Protein AF-A0A2N1RNK0-F1 (afdb_monomer)

Sequence (155 aa):
MMTRKDLLIKSAYGAGALMAVNGILPGLSYLERVFAEENTSPVNISERDRFLLRHASLAPSGHNTQPWRVKIVSDSEWIIGWDKTRSLPAVDPRNRELLLSIGTFCEALSIAAKSIGIECIKKVTAKNAFSPELVNIKFKNSTGSTEKMNALTKR

Mean predicted aligned error: 14.16 Å

Radius of gyration: 22.06 Å; Cα contacts (8 Å, |Δi|>4): 173; chains: 1; bounding box: 33×57×70 Å

Nearest PDB structures (foldseek):
  2ymv-assembly1_A  TM=7.828E-01  e=1.651E-05  Mycolicibacterium smegmatis
  3bm1-assembly1_B  TM=7.823E-01  e=3.537E-03  Escherichia coli K-12
  7b70-assembly1_A  TM=3.853E-01  e=1.405E-01  Drosophila melanogaster
  7yh3-assembly2_B  TM=3.508E-01  e=7.119E-01  Candidatus Thorarchaeota archaeon SMTZ1-45
  2cz4-assembly1_B  TM=3.060E-01  e=4.928E+00  Thermus thermophilus HB8

pLDDT: mean 77.86, std 24.61, range [30.39, 98.62]

Foldseek 3Di:
DDDPVVVVVVVVCVVPDDPDPPDDDPCVVVVVVVVVPPPPPPPPDDPLRVQLQVQLQVFDADVSLSFWDWDDPDPFKIWIFGDPVSDDCPVCVQCPRVVVSSVRSLVSSQVSLVVVQKHKDWDFPDPGSPRRTGIMIGIDGNPPPVVVVVVVVPD

Structure (mmCIF, N/CA/C/O backbone):
data_AF-A0A2N1RNK0-F1
#
_entry.id   AF-A0A2N1RNK0-F1
#
loop_
_atom_site.group_PDB
_atom_site.id
_atom_site.type_symbol
_atom_site.label_atom_id
_atom_site.label_alt_id
_atom_site.label_comp_id
_atom_site.label_asym_id
_atom_site.label_entity_id
_atom_site.label_seq_id
_atom_site.pdbx_PDB_ins_code
_atom_site.Cartn_x
_atom_site.Cartn_y
_atom_site.Cartn_z
_atom_site.occupancy
_atom_site.B_iso_or_equiv
_atom_site.auth_seq_id
_atom_site.auth_comp_id
_atom_site.auth_asym_id
_atom_site.auth_atom_id
_atom_site.pdbx_PDB_model_num
ATOM 1 N N . MET A 1 1 ? 17.924 38.589 2.484 1.00 42.12 1 MET A N 1
ATOM 2 C CA . MET A 1 1 ? 18.146 37.127 2.511 1.00 42.12 1 MET A CA 1
ATOM 3 C C . MET A 1 1 ? 16.835 36.491 2.959 1.00 42.12 1 MET A C 1
ATOM 5 O O . MET A 1 1 ? 16.445 36.690 4.098 1.00 42.12 1 MET A O 1
ATOM 9 N N . MET A 1 2 ? 16.082 35.908 2.022 1.00 37.72 2 MET A N 1
ATOM 10 C CA . MET A 1 2 ? 14.662 35.542 2.180 1.00 37.72 2 MET A CA 1
ATOM 11 C C . MET A 1 2 ? 14.544 34.041 2.488 1.00 37.72 2 MET A C 1
ATOM 13 O O . MET A 1 2 ? 15.270 33.249 1.886 1.00 37.72 2 MET A O 1
ATOM 17 N N . THR A 1 3 ? 13.694 33.637 3.438 1.00 51.97 3 THR A N 1
ATOM 18 C CA . THR A 1 3 ? 13.644 32.239 3.920 1.00 51.97 3 THR A CA 1
ATOM 19 C C . THR A 1 3 ? 12.452 31.470 3.344 1.00 51.97 3 THR A C 1
ATOM 21 O O . THR A 1 3 ? 11.454 32.058 2.944 1.00 51.97 3 THR A O 1
ATOM 24 N N . ARG A 1 4 ? 12.540 30.128 3.289 1.00 49.22 4 ARG A N 1
ATOM 25 C CA . ARG A 1 4 ? 11.576 29.221 2.615 1.00 49.22 4 ARG A CA 1
ATOM 26 C C . ARG A 1 4 ? 10.101 29.368 3.041 1.00 49.22 4 ARG A C 1
ATOM 28 O O . ARG A 1 4 ? 9.232 28.865 2.337 1.00 49.22 4 ARG A O 1
ATOM 35 N N . LYS A 1 5 ? 9.802 30.052 4.150 1.00 42.78 5 LYS A N 1
ATOM 36 C CA . LYS A 1 5 ? 8.425 30.349 4.587 1.00 42.78 5 LYS A CA 1
ATOM 37 C C . LYS A 1 5 ? 7.793 31.513 3.808 1.00 42.78 5 LYS A C 1
ATOM 39 O O . LYS A 1 5 ? 6.591 31.486 3.557 1.00 42.78 5 LYS A O 1
ATOM 44 N N . ASP A 1 6 ? 8.600 32.452 3.319 1.00 40.38 6 ASP A N 1
ATOM 45 C CA . ASP A 1 6 ? 8.125 33.626 2.574 1.00 40.38 6 ASP A CA 1
ATOM 46 C C . ASP A 1 6 ? 7.668 33.272 1.146 1.00 40.38 6 ASP A C 1
ATOM 48 O O . ASP A 1 6 ? 6.859 33.982 0.548 1.00 40.38 6 ASP A O 1
ATOM 52 N N . LEU A 1 7 ? 8.148 32.145 0.603 1.00 43.72 7 LEU A N 1
ATOM 53 C CA . LEU A 1 7 ? 7.768 31.660 -0.729 1.00 43.72 7 LEU A CA 1
ATOM 54 C C . LEU A 1 7 ? 6.361 31.036 -0.742 1.00 43.72 7 LEU A C 1
ATOM 56 O O . LEU A 1 7 ? 5.633 31.167 -1.721 1.00 43.72 7 LEU A O 1
ATOM 60 N N . LEU A 1 8 ? 5.954 30.393 0.359 1.00 41.44 8 LEU A N 1
ATOM 61 C CA . LEU A 1 8 ? 4.652 29.727 0.458 1.00 41.44 8 LEU A CA 1
ATOM 62 C C . LEU A 1 8 ? 3.520 30.707 0.779 1.00 41.44 8 LEU A C 1
ATOM 64 O O . LEU A 1 8 ? 2.429 30.575 0.226 1.00 41.44 8 LEU A O 1
ATOM 68 N N . ILE A 1 9 ? 3.785 31.749 1.572 1.00 34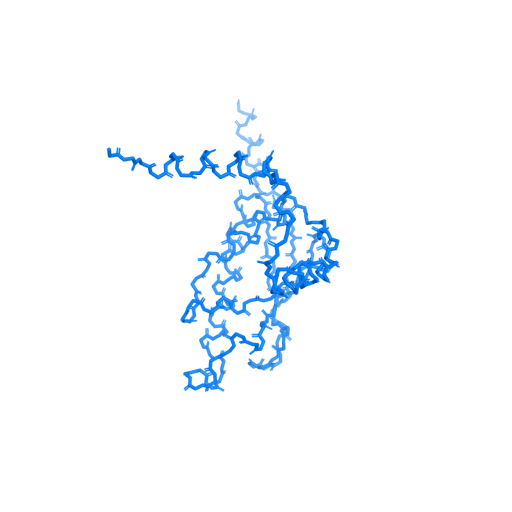.75 9 ILE A N 1
ATOM 69 C CA . ILE A 1 9 ? 2.772 32.772 1.879 1.00 34.75 9 ILE A CA 1
ATOM 70 C C . ILE A 1 9 ? 2.464 33.639 0.645 1.00 34.75 9 ILE A C 1
ATOM 72 O O . ILE A 1 9 ? 1.317 34.030 0.448 1.00 34.75 9 ILE A O 1
ATOM 76 N N . LYS A 1 10 ? 3.424 33.848 -0.269 1.00 30.39 10 LYS A N 1
ATOM 77 C CA . LYS A 1 10 ? 3.141 34.507 -1.560 1.00 30.39 10 LYS A CA 1
ATOM 78 C C . LYS A 1 10 ? 2.376 33.625 -2.554 1.00 30.39 10 LYS A C 1
ATOM 80 O O . LYS A 1 10 ? 1.639 34.166 -3.371 1.00 30.39 10 LYS A O 1
ATOM 85 N N . SER A 1 11 ? 2.471 32.295 -2.461 1.00 34.12 11 SER A N 1
ATOM 86 C CA . SER A 1 11 ? 1.669 31.393 -3.308 1.00 34.12 11 SER A CA 1
ATOM 87 C C . SER A 1 11 ? 0.190 31.330 -2.900 1.00 34.12 11 SER A C 1
ATOM 89 O O . SER A 1 11 ? -0.665 31.107 -3.749 1.00 34.12 11 SER A O 1
ATOM 91 N N . ALA A 1 12 ? -0.129 31.629 -1.634 1.00 34.88 12 ALA A N 1
ATOM 92 C CA . ALA A 1 12 ? -1.507 31.669 -1.138 1.00 34.88 12 ALA A CA 1
ATOM 93 C C . ALA A 1 12 ? -2.288 32.925 -1.581 1.00 34.88 12 ALA A C 1
ATOM 95 O O . ALA A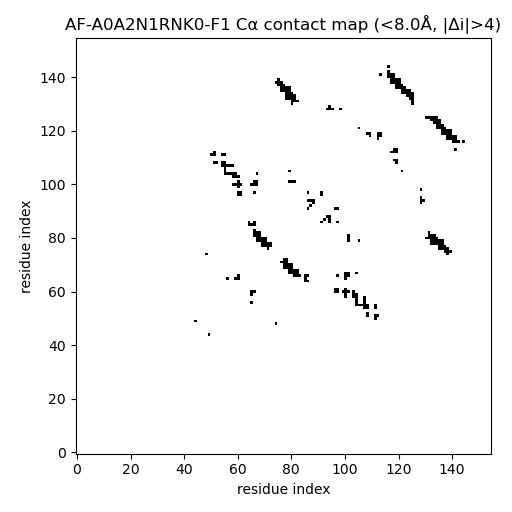 1 12 ? -3.512 32.889 -1.643 1.00 34.88 12 ALA A O 1
ATOM 96 N N . TYR A 1 13 ? -1.599 34.005 -1.968 1.00 37.50 13 TYR A N 1
ATOM 97 C CA . TYR A 1 13 ? -2.213 35.159 -2.645 1.00 37.50 13 TYR A CA 1
ATOM 98 C C . TYR A 1 13 ? -2.188 35.042 -4.182 1.00 37.50 13 TYR A C 1
ATOM 100 O O . TYR A 1 13 ? -2.768 35.873 -4.876 1.00 37.50 13 TYR A O 1
ATOM 108 N N . GLY A 1 14 ? -1.567 33.991 -4.730 1.00 37.62 14 GLY A N 1
ATOM 109 C CA . GLY A 1 14 ? -1.461 33.745 -6.173 1.00 37.62 14 GLY A CA 1
ATOM 110 C C . GLY A 1 14 ? -2.693 33.107 -6.824 1.00 37.62 14 GLY A C 1
ATOM 111 O O . GLY A 1 14 ? -2.664 32.853 -8.021 1.00 37.62 14 GLY A O 1
ATOM 112 N N . ALA A 1 15 ? -3.768 32.862 -6.067 1.00 36.97 15 ALA A N 1
ATOM 113 C CA . ALA A 1 15 ? -5.047 32.364 -6.585 1.00 36.97 15 ALA A CA 1
ATOM 114 C C . ALA A 1 15 ? -6.121 33.467 -6.738 1.00 36.97 15 ALA A C 1
ATOM 116 O O . ALA A 1 15 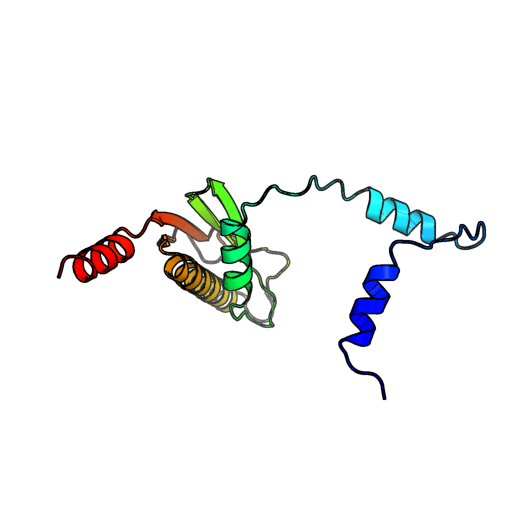? -7.275 33.158 -7.017 1.00 36.97 15 ALA A O 1
ATOM 117 N N . GLY A 1 16 ? -5.765 34.747 -6.548 1.00 41.62 16 GLY A N 1
ATOM 118 C CA . GLY A 1 16 ? -6.732 35.855 -6.485 1.00 41.62 16 GLY A CA 1
ATOM 119 C C . GLY A 1 16 ? -6.502 37.039 -7.428 1.00 41.62 16 GLY A C 1
ATOM 120 O O . GLY A 1 16 ? -7.199 38.038 -7.291 1.00 41.62 16 GLY A O 1
ATOM 121 N N . ALA A 1 17 ? -5.556 36.982 -8.370 1.00 37.84 17 ALA A N 1
ATOM 122 C CA . ALA A 1 17 ? -5.349 38.083 -9.315 1.00 37.84 17 ALA A CA 1
ATOM 123 C C . ALA A 1 17 ? -4.807 37.601 -10.668 1.00 37.84 17 ALA A C 1
ATOM 125 O O . ALA A 1 17 ? -3.642 37.811 -10.995 1.00 37.84 17 ALA A O 1
ATOM 126 N N . LEU A 1 18 ? -5.665 36.990 -11.484 1.00 37.41 18 LEU A N 1
ATOM 127 C CA . LEU A 1 18 ? -5.466 36.984 -12.934 1.00 37.41 18 LEU A CA 1
ATOM 128 C C . LEU A 1 18 ? -6.358 38.076 -13.520 1.00 37.41 18 LEU A C 1
ATOM 130 O O . LEU A 1 18 ? -7.498 37.847 -13.913 1.00 37.41 18 LEU A O 1
ATOM 134 N N . MET A 1 19 ? -5.821 39.299 -13.528 1.00 39.59 19 MET A N 1
ATOM 135 C CA . MET A 1 19 ? -6.296 40.336 -14.437 1.00 39.59 19 MET A CA 1
ATOM 136 C C . MET A 1 19 ? -6.182 39.781 -15.857 1.00 39.59 19 MET A C 1
ATOM 138 O O . MET A 1 19 ? -5.100 39.376 -16.285 1.00 39.59 19 MET A O 1
ATOM 142 N N . ALA A 1 20 ? -7.313 39.727 -16.554 1.00 44.09 20 ALA A N 1
ATOM 143 C CA . ALA A 1 20 ? -7.418 39.251 -17.921 1.00 44.09 20 ALA A CA 1
ATOM 144 C C . ALA A 1 20 ? -6.522 40.084 -18.851 1.00 44.09 20 ALA A C 1
ATOM 146 O O . ALA A 1 20 ? -6.884 41.186 -19.260 1.00 44.09 20 ALA A O 1
ATOM 147 N N . VAL A 1 21 ? -5.357 39.546 -19.216 1.00 36.28 21 VAL A N 1
ATOM 148 C CA . VAL A 1 21 ? -4.613 40.011 -20.388 1.00 36.28 21 VAL A CA 1
ATOM 149 C C . VAL A 1 21 ? -5.124 39.192 -21.564 1.00 36.28 21 VAL A C 1
ATOM 151 O O . VAL A 1 21 ? -4.649 38.098 -21.857 1.00 36.28 21 VAL A O 1
ATOM 154 N N . ASN A 1 22 ? -6.177 39.710 -22.192 1.00 35.78 22 ASN A N 1
ATOM 155 C CA . ASN A 1 22 ? -6.658 39.206 -23.467 1.00 35.78 22 ASN A CA 1
ATOM 156 C C . ASN A 1 22 ? -5.565 39.397 -24.525 1.00 35.78 22 ASN A C 1
ATOM 158 O O . ASN A 1 22 ? -5.241 40.528 -24.881 1.00 35.78 22 ASN A O 1
ATOM 162 N N . GLY A 1 23 ? -5.061 38.291 -25.068 1.00 47.38 23 GLY A N 1
ATOM 163 C CA . GLY A 1 23 ? -4.404 38.280 -26.370 1.00 47.38 23 GLY A CA 1
ATOM 164 C C . GLY A 1 23 ? -2.985 37.720 -26.382 1.00 47.38 23 GLY A C 1
ATOM 165 O O . GLY A 1 23 ? -2.089 38.226 -25.720 1.00 47.38 23 GLY A O 1
ATOM 166 N N . ILE A 1 24 ? -2.795 36.759 -27.292 1.00 46.53 24 ILE A N 1
ATOM 167 C CA . ILE A 1 24 ? -1.518 36.273 -27.838 1.00 46.53 24 ILE A CA 1
ATOM 168 C C . ILE A 1 24 ? -0.790 35.231 -26.973 1.00 46.53 24 ILE A C 1
ATOM 170 O O . ILE A 1 24 ? 0.287 35.472 -26.448 1.00 46.53 24 ILE A O 1
ATOM 174 N N . LEU A 1 25 ? -1.338 34.011 -26.924 1.00 38.25 25 LEU A N 1
ATOM 175 C CA . LEU A 1 25 ? -0.549 32.769 -26.906 1.00 38.25 25 LEU A CA 1
ATOM 176 C C . LEU A 1 25 ? -1.471 31.579 -27.257 1.00 38.25 25 LEU A C 1
ATOM 178 O O . LEU A 1 25 ? -2.277 31.173 -26.421 1.00 38.25 25 LEU A O 1
ATOM 182 N N . PRO A 1 26 ? -1.377 30.981 -28.463 1.00 43.00 26 PRO A N 1
ATOM 183 C CA . PRO A 1 26 ? -2.262 29.885 -28.888 1.00 43.00 26 PRO A CA 1
ATOM 184 C C . PRO A 1 26 ? -2.053 28.572 -28.106 1.00 43.00 26 PRO A C 1
ATOM 186 O O . PRO A 1 26 ? -2.776 27.608 -28.329 1.00 43.00 26 PRO A O 1
ATOM 189 N N . GLY A 1 27 ? -1.084 28.522 -27.185 1.00 41.47 27 GLY A N 1
ATOM 190 C CA . GLY A 1 27 ? -0.827 27.367 -26.321 1.00 41.47 27 GLY A CA 1
ATOM 191 C C . GLY A 1 27 ? -1.601 27.365 -24.999 1.00 41.47 27 GLY A C 1
ATOM 192 O O . GLY A 1 27 ? -1.722 26.311 -24.379 1.00 41.47 27 GLY A O 1
ATOM 193 N N . LEU A 1 28 ? -2.143 28.507 -24.554 1.00 44.75 28 LEU A N 1
ATOM 194 C CA . LEU A 1 28 ? -2.778 28.587 -23.233 1.00 44.75 28 LEU A CA 1
ATOM 195 C C . LEU A 1 28 ? -4.163 27.927 -23.216 1.00 44.75 28 LEU A C 1
ATOM 197 O O . LEU A 1 28 ? -4.487 27.236 -22.261 1.00 44.75 28 LEU A O 1
ATOM 201 N N . SER A 1 29 ? -4.925 28.035 -24.306 1.00 47.06 29 SER A N 1
ATOM 202 C CA . SER A 1 29 ? -6.224 27.363 -24.460 1.00 47.06 29 SER A CA 1
ATOM 203 C C . SER A 1 29 ? -6.103 25.838 -24.568 1.00 47.06 29 SER A C 1
ATOM 205 O O . SER A 1 29 ? -7.037 25.119 -24.214 1.00 47.06 29 SER A O 1
ATOM 207 N N . TYR A 1 30 ? -4.950 25.328 -25.023 1.00 49.59 30 TYR A N 1
ATOM 208 C CA . TYR A 1 30 ? -4.648 23.896 -25.002 1.00 49.59 30 TYR A CA 1
ATOM 209 C C . TYR A 1 30 ? -4.416 23.410 -23.570 1.00 49.59 30 TYR A C 1
ATOM 211 O O . TYR A 1 30 ? -4.980 22.396 -23.177 1.00 49.59 30 TYR A O 1
ATOM 219 N N . LEU A 1 31 ? -3.661 24.163 -22.764 1.00 47.84 31 LEU A N 1
ATOM 220 C CA . LEU A 1 31 ? -3.505 23.855 -21.343 1.00 47.84 31 LEU A CA 1
ATOM 221 C C . LEU A 1 31 ? -4.832 23.981 -20.592 1.00 47.84 31 LEU A C 1
ATOM 223 O O . LEU A 1 31 ? -5.163 23.099 -19.813 1.00 47.84 31 LEU A O 1
ATOM 227 N N . GLU A 1 32 ? -5.628 25.011 -20.873 1.00 50.06 32 GLU A N 1
ATOM 228 C CA . GLU A 1 32 ? -6.945 25.204 -20.259 1.00 50.06 32 GLU A CA 1
ATOM 229 C C . GLU A 1 32 ? -7.895 24.033 -20.565 1.00 50.06 32 GLU A C 1
ATOM 231 O O . GLU A 1 32 ? -8.576 23.556 -19.664 1.00 50.06 32 GLU A O 1
ATOM 236 N N . ARG A 1 33 ? -7.875 23.487 -21.794 1.00 41.53 33 ARG A N 1
ATOM 237 C CA . ARG A 1 33 ? -8.615 22.258 -22.145 1.00 41.53 33 ARG A CA 1
ATOM 238 C C . ARG A 1 33 ? -8.056 21.002 -21.484 1.00 41.53 33 ARG A C 1
ATOM 240 O O . ARG A 1 33 ? -8.840 20.195 -21.004 1.00 41.53 33 ARG A O 1
ATOM 247 N N . VAL A 1 34 ? -6.733 20.844 -21.427 1.00 50.72 34 VAL A N 1
ATOM 248 C CA . VAL A 1 34 ? -6.090 19.689 -20.775 1.00 50.72 34 VAL A CA 1
ATOM 249 C C . VAL A 1 34 ? -6.381 19.673 -19.269 1.00 50.72 34 VAL A C 1
ATOM 251 O O . VAL A 1 34 ? -6.636 18.611 -18.713 1.00 50.72 34 VAL A O 1
ATOM 254 N N . PHE A 1 35 ? -6.416 20.837 -18.612 1.00 47.69 35 PHE A N 1
ATOM 255 C CA . PHE A 1 35 ? -6.812 20.948 -17.205 1.00 47.69 35 PHE A CA 1
ATOM 256 C C . PHE A 1 35 ? -8.332 20.850 -16.999 1.00 47.69 35 PHE A C 1
ATOM 258 O O . PHE A 1 35 ? -8.766 20.375 -15.952 1.00 47.69 35 PHE A O 1
ATOM 265 N N . ALA A 1 36 ? -9.149 21.259 -17.976 1.00 46.78 36 ALA A N 1
ATOM 266 C CA . ALA A 1 36 ? -10.608 21.133 -17.913 1.00 46.78 36 ALA A CA 1
ATOM 267 C C . ALA A 1 36 ? -11.116 19.696 -18.148 1.00 46.78 36 ALA A C 1
ATOM 269 O O . ALA A 1 36 ? -12.235 19.374 -17.747 1.00 46.78 36 ALA A O 1
ATOM 270 N N . GLU A 1 37 ? -10.322 18.826 -18.782 1.00 41.16 37 GLU A N 1
ATOM 271 C CA . GLU A 1 37 ? -10.700 17.430 -19.043 1.00 41.16 37 GLU A CA 1
ATOM 272 C C . GLU A 1 37 ? -10.459 16.473 -17.864 1.00 41.16 37 GLU A C 1
ATOM 274 O O . GLU A 1 37 ? -11.064 15.398 -17.835 1.00 41.16 37 GLU A O 1
ATOM 279 N N . GLU A 1 38 ? -9.700 16.855 -16.830 1.00 42.84 38 GLU A N 1
ATOM 280 C CA . GLU A 1 38 ? -9.661 16.099 -15.569 1.00 42.84 38 GLU A CA 1
ATOM 281 C C . GLU A 1 38 ? -10.915 16.378 -14.721 1.00 42.84 38 GLU A C 1
ATOM 283 O O . GLU A 1 38 ? -10.871 16.917 -13.617 1.00 42.84 38 GLU A O 1
ATOM 288 N N . ASN A 1 39 ? -12.070 15.929 -15.221 1.00 43.38 39 ASN A N 1
ATOM 289 C CA . ASN A 1 39 ? -13.274 15.697 -14.425 1.00 43.38 39 ASN A CA 1
ATOM 290 C C . ASN A 1 39 ? -13.036 14.521 -13.462 1.00 43.38 39 ASN A C 1
ATOM 292 O O . ASN A 1 39 ? -13.632 13.451 -13.583 1.00 43.38 39 ASN A O 1
ATOM 296 N N . THR A 1 40 ? -12.148 14.704 -12.489 1.00 53.50 40 THR A N 1
ATOM 297 C CA . THR A 1 40 ? -12.089 13.842 -11.314 1.00 53.50 40 THR A CA 1
ATOM 298 C C . THR A 1 40 ? -12.925 14.516 -10.238 1.00 53.50 40 THR A C 1
ATOM 300 O O . THR A 1 40 ? -12.484 15.425 -9.540 1.00 53.50 40 THR A O 1
ATOM 303 N N . SER A 1 41 ? -14.187 14.097 -10.108 1.00 50.50 41 SER A N 1
ATOM 304 C CA . SER A 1 41 ? -14.937 14.358 -8.878 1.00 50.50 41 SER A CA 1
ATOM 305 C C . SER A 1 41 ? -14.022 13.997 -7.700 1.00 50.50 41 SER A C 1
ATOM 307 O O . SER A 1 41 ? -13.488 12.880 -7.717 1.00 50.50 41 SER A O 1
ATOM 309 N N . PRO A 1 42 ? -13.781 14.896 -6.726 1.00 59.72 42 PRO A N 1
ATOM 310 C CA . PRO A 1 42 ? -12.822 14.632 -5.666 1.00 59.72 42 PRO A CA 1
ATOM 311 C C . PRO A 1 42 ? -13.222 13.329 -4.985 1.00 59.72 42 PRO A C 1
ATOM 313 O O . PRO A 1 42 ? -14.329 13.214 -4.459 1.00 59.72 42 PRO A O 1
ATOM 316 N N . VAL A 1 43 ? -12.346 12.322 -5.053 1.00 66.19 43 VAL A N 1
ATOM 317 C CA . VAL A 1 43 ? -12.587 11.045 -4.383 1.00 66.19 43 VAL A CA 1
ATOM 318 C C . VAL A 1 43 ? -12.813 11.376 -2.912 1.00 66.19 43 VAL A C 1
ATOM 320 O O . VAL A 1 43 ? -11.934 11.936 -2.247 1.00 66.19 43 VAL A O 1
ATOM 323 N N . ASN A 1 44 ? -14.017 11.094 -2.414 1.00 80.56 44 ASN A N 1
ATOM 324 C CA . ASN A 1 44 ? -14.365 11.349 -1.026 1.00 80.56 44 ASN A CA 1
ATOM 325 C C . ASN A 1 44 ? -13.689 10.284 -0.154 1.00 80.56 44 ASN A C 1
ATOM 327 O O . ASN A 1 44 ? -14.259 9.239 0.137 1.00 80.56 44 ASN A O 1
ATOM 331 N N . ILE A 1 45 ? -12.418 10.523 0.164 1.00 86.31 45 ILE A N 1
ATOM 332 C CA . ILE A 1 45 ? -11.591 9.665 1.013 1.00 86.31 45 ILE A CA 1
ATOM 333 C C . ILE A 1 45 ? -11.728 10.161 2.454 1.00 86.31 45 ILE A C 1
ATOM 335 O O . ILE A 1 45 ? -11.579 11.359 2.704 1.00 86.31 45 ILE A O 1
ATOM 339 N N . SER A 1 46 ? -11.978 9.256 3.403 1.00 92.12 46 SER A N 1
ATOM 340 C CA . SER A 1 46 ? -12.067 9.615 4.822 1.00 92.12 46 SER A CA 1
ATOM 341 C C . SER A 1 46 ? -10.735 10.176 5.349 1.00 92.12 46 SER A C 1
ATOM 343 O O . SER A 1 46 ? -9.660 9.836 4.852 1.00 92.12 46 SER A O 1
ATOM 345 N N . GLU A 1 47 ? -10.768 11.010 6.395 1.00 93.19 47 GLU A N 1
ATOM 346 C CA . GLU A 1 47 ? -9.541 11.519 7.043 1.00 93.19 47 GLU A CA 1
ATOM 347 C C . GLU A 1 47 ? -8.631 10.389 7.537 1.00 93.19 47 GLU A C 1
ATOM 349 O O . GLU A 1 47 ? -7.406 10.445 7.413 1.00 93.19 47 GLU A O 1
ATOM 354 N N . ARG A 1 48 ? -9.245 9.315 8.039 1.00 94.19 48 ARG A N 1
ATOM 355 C CA . ARG A 1 48 ? -8.549 8.103 8.459 1.00 94.19 48 ARG A CA 1
ATOM 356 C C . ARG A 1 48 ? -7.816 7.457 7.283 1.00 94.19 48 ARG A C 1
ATOM 358 O O . ARG A 1 48 ? -6.634 7.148 7.405 1.00 94.19 48 ARG A O 1
ATOM 365 N N . ASP A 1 49 ? -8.462 7.302 6.134 1.00 95.44 49 ASP A N 1
ATOM 366 C CA . ASP A 1 49 ? -7.838 6.689 4.957 1.00 95.44 49 ASP A CA 1
ATOM 367 C C . ASP A 1 49 ? -6.740 7.585 4.365 1.00 95.44 49 ASP A C 1
ATOM 369 O O . ASP A 1 49 ? -5.677 7.087 3.990 1.00 95.44 49 ASP A O 1
ATOM 373 N N . ARG A 1 50 ? -6.935 8.914 4.359 1.00 95.88 50 ARG A N 1
ATOM 374 C CA . ARG A 1 50 ? -5.894 9.889 3.980 1.00 95.88 50 ARG A CA 1
ATOM 375 C C . ARG A 1 50 ? -4.663 9.766 4.870 1.00 95.88 50 ARG A C 1
ATOM 377 O O . ARG A 1 50 ? -3.543 9.724 4.360 1.00 95.88 50 ARG A O 1
ATOM 384 N N . PHE A 1 51 ? -4.861 9.687 6.187 1.00 96.12 51 PHE A N 1
ATOM 385 C CA . PHE A 1 51 ? -3.780 9.490 7.148 1.00 96.12 51 PHE A CA 1
ATOM 386 C C . PHE A 1 51 ? -3.006 8.202 6.848 1.00 96.12 51 PHE A C 1
ATOM 388 O O . PHE A 1 51 ? -1.779 8.235 6.740 1.00 96.12 51 PHE A O 1
ATOM 395 N N . LEU A 1 52 ? -3.713 7.087 6.656 1.00 97.38 52 LEU A N 1
ATOM 396 C CA . LEU A 1 52 ? -3.106 5.789 6.371 1.00 97.38 52 LEU A CA 1
ATOM 397 C C . LEU A 1 52 ? -2.307 5.789 5.064 1.00 97.38 52 LEU A C 1
ATOM 399 O O . LEU A 1 52 ? -1.144 5.384 5.060 1.00 97.38 52 LEU A O 1
ATOM 403 N N . LEU A 1 53 ? -2.897 6.284 3.974 1.00 97.12 53 LEU A N 1
ATOM 404 C CA . LEU A 1 53 ? -2.245 6.346 2.664 1.00 97.12 53 LEU A CA 1
ATOM 405 C C . LEU A 1 53 ? -1.000 7.232 2.691 1.00 97.12 53 LEU A C 1
ATOM 407 O O . LEU A 1 53 ? 0.040 6.830 2.173 1.00 97.12 53 LEU A O 1
ATOM 411 N N . ARG A 1 54 ? -1.081 8.401 3.340 1.00 97.00 54 ARG A N 1
ATOM 412 C CA . ARG A 1 54 ? 0.041 9.342 3.455 1.00 97.00 54 ARG A CA 1
ATOM 413 C C . ARG A 1 54 ? 1.243 8.738 4.174 1.00 97.00 54 ARG A C 1
ATOM 415 O O . ARG A 1 54 ? 2.375 9.004 3.788 1.00 97.00 54 ARG A O 1
ATOM 422 N N . HIS A 1 55 ? 1.016 7.969 5.236 1.00 97.94 55 HIS A N 1
ATOM 423 C CA . HIS A 1 55 ? 2.113 7.352 5.982 1.00 97.94 55 HIS A CA 1
ATOM 424 C C . HIS A 1 55 ? 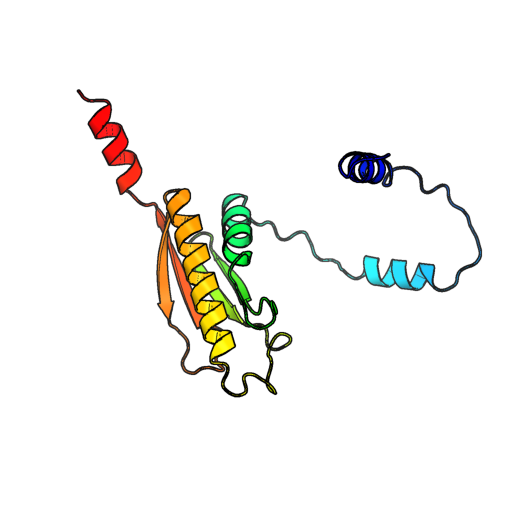2.645 6.108 5.268 1.00 97.94 55 HIS A C 1
ATOM 426 O O . HIS A 1 55 ? 3.857 5.916 5.207 1.00 97.94 55 HIS A O 1
ATOM 432 N N . ALA A 1 56 ? 1.767 5.304 4.663 1.00 97.81 56 ALA A N 1
ATOM 433 C CA . ALA A 1 56 ? 2.174 4.150 3.869 1.00 97.81 56 ALA A CA 1
ATOM 434 C C . ALA A 1 56 ? 3.026 4.553 2.652 1.00 97.81 56 ALA A C 1
ATOM 436 O O . ALA A 1 56 ? 4.012 3.885 2.347 1.00 97.81 56 ALA A O 1
ATOM 437 N N . SER A 1 57 ? 2.712 5.680 1.998 1.00 97.44 57 SER A N 1
ATOM 438 C CA . SER A 1 57 ? 3.459 6.175 0.833 1.00 97.44 57 SER A CA 1
ATOM 439 C C . SER A 1 57 ? 4.885 6.641 1.142 1.00 97.44 57 SER A C 1
ATOM 441 O O . SER A 1 57 ? 5.644 6.909 0.219 1.00 97.44 57 SER A O 1
ATOM 443 N N . LEU A 1 58 ? 5.263 6.759 2.420 1.00 97.00 58 LEU A N 1
ATOM 444 C CA . LEU A 1 58 ? 6.646 7.045 2.819 1.00 97.00 58 LEU A CA 1
ATOM 445 C C . LEU A 1 58 ? 7.547 5.804 2.749 1.00 97.00 58 LEU A C 1
ATOM 447 O O . LEU A 1 58 ? 8.751 5.911 2.982 1.00 97.00 58 LEU A O 1
ATOM 451 N N . ALA A 1 59 ? 6.981 4.628 2.463 1.00 97.06 59 ALA A N 1
ATOM 452 C CA . ALA A 1 59 ? 7.747 3.404 2.314 1.00 97.06 59 ALA A CA 1
ATOM 453 C C . ALA A 1 59 ? 8.815 3.537 1.209 1.00 97.06 59 ALA A C 1
ATOM 455 O O . ALA A 1 59 ? 8.567 4.142 0.164 1.00 97.06 59 ALA A O 1
ATOM 456 N N . PRO A 1 60 ? 10.008 2.950 1.396 1.00 97.38 60 PRO A N 1
ATOM 457 C CA . PRO A 1 60 ? 11.017 2.937 0.349 1.00 97.38 60 PRO A CA 1
ATOM 458 C C . PRO A 1 60 ? 10.558 2.066 -0.827 1.00 97.38 60 PRO A C 1
ATOM 460 O O . PRO A 1 60 ? 9.897 1.041 -0.637 1.00 97.38 60 PRO A O 1
ATOM 463 N N . SER A 1 61 ? 10.959 2.449 -2.040 1.00 96.44 61 SER A N 1
ATOM 464 C CA . SER A 1 61 ? 10.748 1.664 -3.259 1.00 96.44 61 SER A CA 1
ATOM 465 C C . SER A 1 61 ? 11.952 1.747 -4.197 1.00 96.44 61 SER A C 1
ATOM 467 O O . SER A 1 61 ? 12.702 2.727 -4.167 1.00 96.44 61 SER A O 1
ATOM 469 N N . GLY A 1 62 ? 12.143 0.720 -5.031 1.00 92.62 62 GLY A N 1
ATOM 470 C CA . GLY A 1 62 ? 13.205 0.695 -6.042 1.00 92.62 62 GLY A CA 1
ATOM 471 C C . GLY A 1 62 ? 13.133 1.930 -6.944 1.00 92.62 62 GLY A C 1
ATOM 472 O O . GLY A 1 62 ? 12.066 2.252 -7.474 1.00 92.62 62 GLY A O 1
ATOM 473 N N . HIS A 1 63 ? 14.245 2.664 -7.053 1.00 94.69 63 HIS A N 1
ATOM 474 C CA . HIS A 1 63 ? 14.339 3.957 -7.751 1.00 94.69 63 HIS A CA 1
ATOM 475 C C . HIS A 1 63 ? 13.266 4.988 -7.349 1.00 94.69 63 HIS A C 1
ATOM 477 O O . HIS A 1 63 ? 12.954 5.896 -8.115 1.00 94.69 63 HIS A O 1
ATOM 483 N N . ASN A 1 64 ? 12.687 4.846 -6.153 1.00 95.88 64 ASN A N 1
ATOM 484 C CA . ASN A 1 64 ? 11.564 5.647 -5.676 1.00 95.88 64 ASN A CA 1
ATOM 485 C C . ASN A 1 64 ? 10.369 5.697 -6.656 1.00 95.88 64 ASN A C 1
ATOM 487 O O . ASN A 1 64 ? 9.667 6.706 -6.749 1.00 95.88 64 ASN A O 1
ATOM 491 N N . THR A 1 65 ? 10.148 4.612 -7.405 1.00 96.62 65 THR A N 1
ATOM 492 C CA . THR A 1 65 ? 9.062 4.501 -8.396 1.00 96.62 65 THR A CA 1
ATOM 493 C C . THR A 1 65 ? 7.673 4.557 -7.771 1.00 96.62 65 THR A C 1
ATOM 495 O O . THR A 1 65 ? 6.718 4.925 -8.459 1.00 96.62 65 THR A O 1
ATOM 498 N N . GLN A 1 66 ? 7.559 4.235 -6.476 1.00 97.56 66 GLN A N 1
ATOM 499 C CA . GLN A 1 66 ? 6.308 4.218 -5.713 1.00 97.56 66 GLN A CA 1
ATOM 500 C C . GLN A 1 66 ? 5.226 3.408 -6.450 1.00 97.56 66 GLN A C 1
ATOM 502 O O . GLN A 1 66 ? 4.201 3.959 -6.854 1.00 97.56 66 GLN A O 1
ATOM 507 N N . PRO A 1 67 ? 5.460 2.104 -6.703 1.00 97.56 67 PRO A N 1
ATOM 508 C CA . PRO A 1 67 ? 4.668 1.332 -7.656 1.00 97.56 67 PRO A CA 1
ATOM 509 C C . PRO A 1 67 ? 3.323 0.863 -7.090 1.00 97.56 67 PRO A C 1
ATOM 511 O O . PRO A 1 67 ? 2.617 0.122 -7.763 1.00 97.56 67 PRO A O 1
ATOM 514 N N . TRP A 1 68 ? 2.976 1.222 -5.854 1.00 97.81 68 TRP A N 1
ATOM 515 C CA . TRP A 1 68 ? 1.776 0.745 -5.175 1.00 97.81 68 TRP A CA 1
ATOM 516 C C . TRP A 1 68 ? 0.496 1.325 -5.776 1.00 97.81 68 TRP A C 1
ATOM 518 O O . TRP A 1 68 ? 0.394 2.508 -6.095 1.00 97.81 68 TRP A O 1
ATOM 528 N N . ARG A 1 69 ? -0.530 0.478 -5.845 1.00 97.06 69 ARG A N 1
ATOM 529 C CA . ARG A 1 69 ? -1.904 0.863 -6.159 1.00 97.06 69 ARG A CA 1
ATOM 530 C C . ARG A 1 69 ? -2.814 0.387 -5.039 1.00 97.06 69 ARG A C 1
ATOM 532 O O . ARG A 1 69 ? -2.736 -0.772 -4.638 1.00 97.06 69 ARG A O 1
ATOM 539 N N . VAL A 1 70 ? -3.691 1.264 -4.561 1.00 97.38 70 VAL A N 1
ATOM 540 C CA . VAL A 1 70 ? -4.666 0.931 -3.516 1.00 97.38 70 VAL A CA 1
ATOM 541 C C . VAL A 1 70 ? -6.068 1.012 -4.091 1.00 97.38 70 VAL A C 1
ATOM 543 O O . VAL A 1 70 ? -6.461 2.031 -4.655 1.00 97.38 70 VAL A O 1
ATOM 546 N N . LYS A 1 71 ? -6.825 -0.072 -3.944 1.00 96.31 71 LYS A N 1
ATOM 547 C CA . LYS A 1 71 ? -8.256 -0.124 -4.232 1.00 96.31 71 LYS A CA 1
ATOM 548 C C . LYS A 1 71 ? -9.007 -0.238 -2.910 1.00 96.31 71 LYS A C 1
ATOM 550 O O . LYS A 1 71 ? -8.900 -1.253 -2.224 1.00 96.31 71 LYS A O 1
ATOM 555 N N . ILE A 1 72 ? -9.755 0.804 -2.561 1.00 94.94 72 ILE A N 1
ATOM 556 C CA . ILE A 1 72 ? -10.611 0.835 -1.372 1.00 94.94 72 ILE A CA 1
ATOM 557 C C . ILE A 1 72 ? -11.923 0.138 -1.741 1.00 94.94 72 ILE A C 1
ATOM 559 O O . ILE A 1 72 ? -12.670 0.642 -2.575 1.00 94.94 72 ILE A O 1
ATOM 563 N N . VAL A 1 73 ? -12.167 -1.053 -1.187 1.00 94.94 73 VAL A N 1
ATOM 564 C CA . VAL A 1 73 ? -13.411 -1.815 -1.415 1.00 94.94 73 VAL A CA 1
ATOM 565 C C . VAL A 1 73 ? -14.478 -1.385 -0.409 1.00 94.94 73 VAL A C 1
ATOM 567 O O . VAL A 1 73 ? -15.644 -1.248 -0.761 1.00 94.94 73 VAL A O 1
ATOM 570 N N . SER A 1 74 ? -14.066 -1.149 0.838 1.00 93.62 74 SER A N 1
ATOM 571 C CA . SER A 1 74 ? -14.864 -0.539 1.904 1.00 93.62 74 SER A CA 1
ATOM 572 C C . SER A 1 74 ? -13.941 0.108 2.942 1.00 93.62 74 SER A C 1
ATOM 574 O O . SER A 1 74 ? -12.724 -0.096 2.900 1.00 93.62 74 SER A O 1
ATOM 576 N N . ASP A 1 75 ? -14.509 0.790 3.937 1.00 90.75 75 ASP A N 1
ATOM 577 C CA . ASP A 1 75 ? -13.766 1.334 5.087 1.00 90.75 75 ASP A CA 1
ATOM 578 C C . ASP A 1 75 ? -12.923 0.267 5.814 1.00 90.75 75 ASP A C 1
ATOM 580 O O . ASP A 1 75 ? -11.881 0.557 6.407 1.00 90.75 75 ASP A O 1
ATOM 584 N N . SER A 1 76 ? -13.352 -0.997 5.757 1.00 94.62 76 SER A N 1
ATOM 585 C CA . SER A 1 76 ? -12.714 -2.117 6.455 1.00 94.62 76 SER A CA 1
ATOM 586 C C . SER A 1 76 ? -11.876 -3.028 5.557 1.00 94.62 76 SER A C 1
ATOM 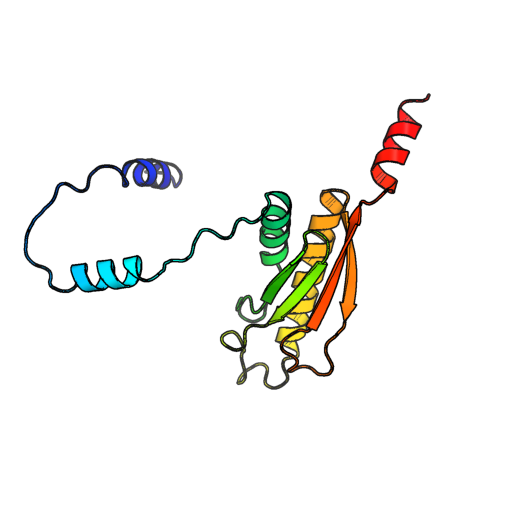588 O O . SER A 1 76 ? -11.187 -3.902 6.080 1.00 94.62 76 SER A O 1
ATOM 590 N N . GLU A 1 77 ? -11.904 -2.845 4.234 1.00 96.94 77 GLU A N 1
ATOM 591 C CA . GLU A 1 77 ? -11.262 -3.759 3.286 1.00 96.94 77 GLU A CA 1
ATOM 592 C C . GLU A 1 77 ? -10.625 -3.031 2.104 1.00 96.94 77 GLU A C 1
ATOM 594 O O . GLU A 1 77 ? -11.302 -2.371 1.310 1.00 96.94 77 GLU A O 1
ATOM 599 N N . TRP A 1 78 ? -9.311 -3.199 1.963 1.00 98.00 78 TRP A N 1
ATOM 600 C CA . TRP A 1 78 ? -8.513 -2.663 0.865 1.00 98.00 78 TRP A CA 1
ATOM 601 C C . TRP A 1 78 ? -7.821 -3.785 0.096 1.00 98.00 78 TRP A C 1
ATOM 603 O O . TRP A 1 78 ? -7.470 -4.829 0.646 1.00 98.00 78 TRP A O 1
ATOM 613 N N . ILE A 1 79 ? -7.563 -3.540 -1.184 1.00 98.31 79 ILE A N 1
ATOM 614 C CA . ILE A 1 79 ? -6.740 -4.400 -2.029 1.00 98.31 79 ILE A CA 1
ATOM 615 C C . ILE A 1 79 ? -5.509 -3.607 -2.458 1.00 98.31 79 ILE A C 1
ATOM 617 O O . ILE A 1 79 ? -5.622 -2.536 -3.058 1.00 98.31 79 ILE A O 1
ATOM 621 N N . ILE A 1 80 ? -4.333 -4.144 -2.143 1.00 98.38 80 ILE A N 1
ATOM 622 C CA . ILE A 1 80 ? -3.040 -3.597 -2.539 1.00 98.38 80 ILE A CA 1
ATOM 623 C C . ILE A 1 80 ? -2.560 -4.336 -3.776 1.00 98.38 80 ILE A C 1
ATOM 625 O O . ILE A 1 80 ? -2.490 -5.567 -3.806 1.00 98.38 80 ILE A O 1
ATOM 629 N N . GLY A 1 81 ? -2.216 -3.562 -4.790 1.00 98.06 81 GLY A N 1
ATOM 630 C CA . GLY A 1 81 ? -1.646 -4.022 -6.039 1.00 98.06 81 GLY A CA 1
ATOM 631 C C . GLY A 1 81 ? -0.483 -3.143 -6.4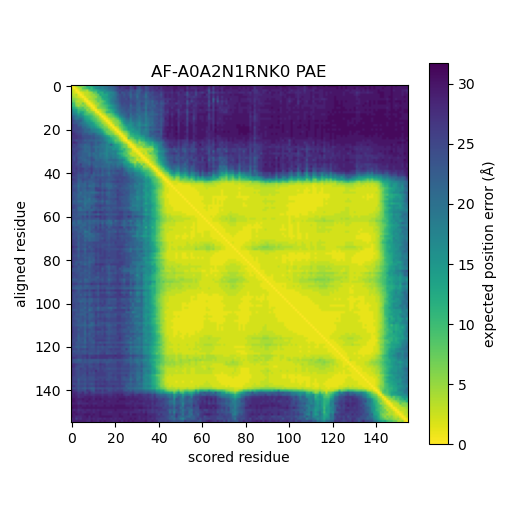62 1.00 98.06 81 GLY A C 1
ATOM 632 O O . GLY A 1 81 ? 0.069 -2.382 -5.663 1.00 98.06 81 GLY A O 1
ATOM 633 N N . TRP A 1 82 ? -0.144 -3.225 -7.740 1.00 97.56 82 TRP A N 1
ATOM 634 C CA . TRP A 1 82 ? 0.896 -2.398 -8.336 1.00 97.56 82 TRP A CA 1
ATOM 635 C C . TRP A 1 82 ? 0.465 -1.797 -9.671 1.00 97.56 82 TRP A C 1
ATOM 637 O O . TRP A 1 82 ? -0.456 -2.278 -10.334 1.00 97.56 82 TRP A O 1
ATOM 647 N N . ASP A 1 83 ? 1.136 -0.715 -10.046 1.00 95.06 83 ASP A N 1
ATOM 648 C CA . ASP A 1 83 ? 0.968 -0.038 -11.323 1.00 95.06 83 ASP A CA 1
ATOM 649 C C . ASP A 1 83 ? 2.037 -0.499 -12.319 1.00 95.06 83 ASP A C 1
ATOM 651 O O . ASP A 1 83 ? 3.239 -0.302 -12.116 1.00 95.06 83 ASP A O 1
ATOM 655 N N . LYS A 1 84 ? 1.591 -1.089 -13.435 1.00 93.19 84 LYS A N 1
ATOM 656 C CA . LYS A 1 84 ? 2.477 -1.595 -14.486 1.00 93.19 84 LYS A CA 1
ATOM 657 C C . LYS A 1 84 ? 3.345 -0.504 -15.107 1.00 93.19 84 LYS A C 1
ATOM 659 O O . LYS A 1 84 ? 4.480 -0.788 -15.489 1.00 93.19 84 LYS A O 1
ATOM 664 N N . THR A 1 85 ? 2.849 0.731 -15.164 1.00 95.00 85 THR A N 1
ATOM 665 C CA . THR A 1 85 ? 3.582 1.875 -15.730 1.00 95.00 85 THR A CA 1
ATOM 666 C C . THR A 1 85 ? 4.794 2.280 -14.888 1.00 95.00 85 THR A C 1
ATOM 668 O O . THR A 1 85 ? 5.694 2.945 -15.389 1.00 95.00 85 THR A O 1
ATOM 671 N N . ARG A 1 86 ? 4.851 1.827 -13.628 1.00 94.44 86 ARG A N 1
ATOM 672 C CA . ARG A 1 86 ? 5.925 2.105 -12.665 1.00 94.44 86 ARG A CA 1
ATOM 673 C C . ARG A 1 86 ? 6.893 0.932 -12.483 1.00 94.44 86 ARG A C 1
ATOM 675 O O . ARG A 1 86 ? 7.708 0.951 -11.565 1.00 94.44 86 ARG A O 1
ATOM 682 N N . SER A 1 87 ? 6.801 -0.098 -13.327 1.00 93.56 87 SER A N 1
ATOM 683 C CA . SER A 1 87 ? 7.739 -1.227 -13.300 1.00 93.56 87 SER A CA 1
ATOM 684 C C . SER A 1 87 ? 9.057 -0.919 -13.996 1.00 93.56 87 SER A C 1
ATOM 686 O O . SER A 1 87 ? 9.138 -0.065 -14.876 1.00 93.56 87 SER A O 1
ATOM 688 N N . LEU A 1 88 ? 10.095 -1.655 -13.602 1.00 94.56 88 LEU A N 1
ATOM 689 C CA . LEU A 1 88 ? 11.460 -1.476 -14.087 1.00 94.56 88 LEU A CA 1
ATOM 690 C C . LEU A 1 88 ? 11.953 -2.758 -14.770 1.00 94.56 88 LEU A C 1
ATOM 692 O O . LEU A 1 88 ? 12.857 -3.398 -14.250 1.00 94.56 88 LEU A O 1
ATOM 696 N N . PRO A 1 89 ? 11.406 -3.172 -15.926 1.00 94.62 89 PRO A N 1
ATOM 697 C CA . PRO A 1 89 ? 11.699 -4.483 -16.518 1.00 94.62 89 PRO A CA 1
ATOM 698 C C . PRO A 1 89 ? 13.180 -4.710 -16.861 1.00 94.62 89 PRO A C 1
ATOM 700 O O . PRO A 1 89 ? 13.623 -5.854 -16.897 1.00 94.62 89 PRO A O 1
ATOM 703 N N . ALA A 1 90 ? 13.952 -3.644 -17.099 1.00 96.12 90 ALA A N 1
ATOM 704 C CA . ALA A 1 90 ? 15.391 -3.741 -17.349 1.00 96.12 90 ALA A CA 1
ATOM 705 C C . ALA A 1 90 ? 16.212 -4.032 -16.077 1.00 96.12 90 ALA A C 1
ATOM 707 O O . ALA A 1 90 ? 17.238 -4.701 -16.157 1.00 96.12 90 ALA A O 1
ATOM 708 N N . VAL A 1 91 ? 15.768 -3.530 -14.920 1.00 96.31 91 VAL A N 1
ATOM 709 C CA . VAL A 1 91 ? 16.470 -3.661 -13.627 1.00 96.31 91 VAL A CA 1
ATOM 710 C C . VAL A 1 91 ? 15.900 -4.826 -12.817 1.00 96.31 91 VAL A C 1
ATOM 712 O O . VAL A 1 91 ? 16.639 -5.642 -12.277 1.00 96.31 91 VAL A O 1
ATOM 715 N N . ASP A 1 92 ? 14.575 -4.945 -12.793 1.00 96.56 92 ASP A N 1
ATOM 716 C CA . ASP A 1 92 ? 13.804 -5.937 -12.055 1.00 96.56 92 ASP A CA 1
ATOM 717 C C . ASP A 1 92 ? 12.861 -6.731 -12.988 1.00 96.56 92 ASP A C 1
ATOM 719 O O . ASP A 1 92 ? 11.635 -6.599 -12.922 1.00 96.56 92 ASP A O 1
ATOM 723 N N . PRO A 1 93 ? 13.397 -7.599 -13.870 1.00 96.31 93 PRO A N 1
ATOM 724 C CA . PRO A 1 93 ? 12.601 -8.358 -14.843 1.00 96.31 93 PRO A CA 1
ATOM 725 C C . PRO A 1 93 ? 11.643 -9.378 -14.207 1.00 96.31 93 PRO A C 1
ATOM 727 O O . PRO A 1 93 ? 10.768 -9.919 -14.882 1.00 96.31 93 PRO A O 1
ATOM 730 N N . ARG A 1 94 ? 11.824 -9.692 -12.918 1.00 96.56 94 ARG A N 1
ATOM 731 C CA . ARG A 1 94 ? 11.027 -10.685 -12.179 1.00 96.56 94 ARG A CA 1
ATOM 732 C C . ARG A 1 94 ? 10.144 -10.063 -11.094 1.00 96.56 94 ARG A C 1
ATOM 734 O O . ARG A 1 94 ? 9.571 -10.815 -10.308 1.00 96.56 94 ARG A O 1
ATOM 741 N N . ASN A 1 95 ? 10.027 -8.733 -11.045 1.00 96.50 95 ASN A N 1
ATOM 742 C CA . AS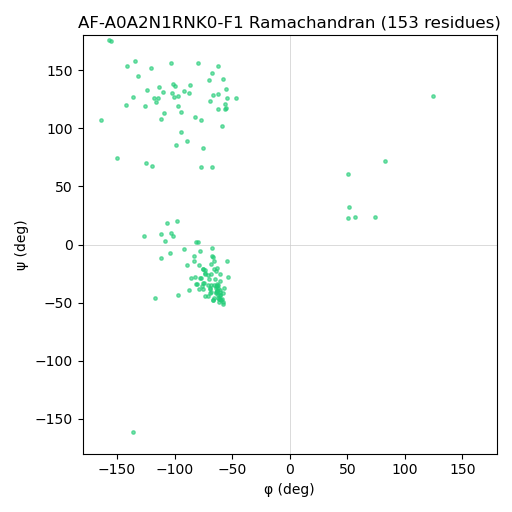N A 1 95 ? 9.276 -7.992 -10.025 1.00 96.50 95 ASN A CA 1
ATOM 743 C C . ASN A 1 95 ? 9.718 -8.279 -8.573 1.00 96.50 95 ASN A C 1
ATOM 745 O O . ASN A 1 95 ? 8.934 -8.111 -7.640 1.00 96.50 95 ASN A O 1
ATOM 749 N N . ARG A 1 96 ? 10.950 -8.735 -8.329 1.00 96.81 96 ARG A N 1
ATOM 750 C CA . ARG A 1 96 ? 11.415 -9.035 -6.969 1.00 96.81 96 ARG A CA 1
ATOM 751 C C . ARG A 1 96 ? 11.514 -7.763 -6.126 1.00 96.81 96 ARG A C 1
ATOM 753 O O . ARG A 1 96 ? 11.042 -7.751 -4.992 1.00 96.81 96 ARG A O 1
ATOM 760 N N . GLU A 1 97 ? 12.124 -6.709 -6.655 1.00 97.00 97 GLU A N 1
ATOM 761 C CA . GLU A 1 97 ? 12.260 -5.421 -5.963 1.00 97.00 97 GLU A CA 1
ATOM 762 C C . GLU A 1 97 ? 10.924 -4.690 -5.870 1.00 97.00 97 GLU A C 1
ATOM 764 O O . GLU A 1 97 ? 10.616 -4.064 -4.850 1.00 97.00 97 GLU A O 1
ATOM 769 N N . LEU A 1 98 ? 10.090 -4.832 -6.900 1.00 97.56 98 LEU A N 1
ATOM 770 C CA . LEU A 1 98 ? 8.718 -4.354 -6.876 1.00 97.56 98 LEU A CA 1
ATOM 771 C C . LEU A 1 98 ? 7.940 -4.988 -5.720 1.00 97.56 98 LEU A C 1
ATOM 773 O O . LEU A 1 98 ? 7.358 -4.270 -4.911 1.00 97.56 98 LEU A O 1
ATOM 777 N N . LEU A 1 99 ? 7.963 -6.317 -5.585 1.00 97.75 99 LEU A N 1
ATOM 778 C CA . LEU A 1 99 ? 7.268 -7.011 -4.498 1.00 97.75 99 LEU A CA 1
ATOM 779 C C . LEU A 1 99 ? 7.828 -6.644 -3.119 1.00 97.75 99 LEU A C 1
ATOM 781 O O . LEU A 1 99 ? 7.053 -6.505 -2.173 1.00 97.75 99 LEU A O 1
ATOM 785 N N . LEU A 1 100 ? 9.144 -6.430 -2.997 1.00 98.00 100 LEU A N 1
ATOM 786 C CA . LEU A 1 100 ? 9.744 -5.902 -1.767 1.00 98.00 100 LEU A CA 1
ATOM 787 C C . LEU A 1 100 ? 9.193 -4.510 -1.432 1.00 98.00 100 LEU A C 1
ATOM 789 O O . LEU A 1 100 ? 8.814 -4.273 -0.288 1.00 98.00 100 LEU A O 1
ATOM 793 N N . SER A 1 101 ? 9.065 -3.633 -2.431 1.00 97.94 101 SER A N 1
ATOM 794 C CA . SER A 1 101 ? 8.477 -2.294 -2.277 1.00 97.94 101 SER A CA 1
ATOM 795 C C . SER A 1 101 ? 6.999 -2.349 -1.857 1.00 97.94 101 SER A C 1
ATOM 797 O O . SER A 1 101 ? 6.533 -1.534 -1.066 1.00 97.94 101 SER A O 1
ATOM 799 N N . ILE A 1 102 ? 6.234 -3.330 -2.347 1.00 98.38 102 ILE A N 1
ATOM 800 C CA . ILE A 1 102 ? 4.849 -3.547 -1.900 1.00 98.38 102 ILE A CA 1
ATOM 801 C C . ILE A 1 102 ? 4.809 -4.066 -0.458 1.00 98.38 102 ILE A C 1
ATOM 803 O O . ILE A 1 102 ? 3.949 -3.657 0.324 1.00 98.38 102 ILE A O 1
ATOM 807 N N . GLY A 1 103 ? 5.748 -4.936 -0.081 1.00 98.06 103 GLY A N 1
ATOM 808 C CA . GLY A 1 103 ? 5.889 -5.424 1.289 1.00 98.06 103 GLY A CA 1
ATOM 809 C C . GLY A 1 103 ? 6.172 -4.297 2.286 1.00 98.06 103 GLY A C 1
ATOM 810 O O . GLY A 1 103 ? 5.493 -4.206 3.310 1.00 98.06 103 GLY A O 1
ATOM 811 N N . THR A 1 104 ? 7.111 -3.400 1.967 1.00 98.44 104 THR A N 1
ATOM 812 C CA . THR A 1 104 ? 7.432 -2.234 2.811 1.00 98.44 104 THR A CA 1
ATOM 813 C C . THR A 1 104 ? 6.247 -1.278 2.922 1.00 98.44 104 THR A C 1
ATOM 815 O O . THR A 1 104 ? 5.946 -0.817 4.022 1.00 98.44 104 THR A O 1
ATOM 818 N N . PHE A 1 105 ? 5.519 -1.043 1.827 1.00 98.62 105 PHE A N 1
ATOM 819 C CA . PHE A 1 105 ? 4.280 -0.263 1.835 1.00 98.62 105 PHE A CA 1
ATOM 820 C C . PHE A 1 105 ? 3.212 -0.869 2.760 1.00 98.62 105 PHE A C 1
ATOM 822 O O . PHE A 1 105 ? 2.632 -0.166 3.588 1.00 98.62 105 PHE A O 1
ATOM 829 N N . CYS A 1 106 ? 2.974 -2.183 2.672 1.00 98.44 106 CYS A N 1
ATOM 830 C CA . CYS A 1 106 ? 2.002 -2.873 3.527 1.00 98.44 106 CYS A CA 1
ATOM 831 C C . CYS A 1 106 ? 2.391 -2.821 5.012 1.00 98.44 106 CYS A C 1
ATOM 833 O O . CYS A 1 106 ? 1.517 -2.751 5.880 1.00 98.44 106 CYS A O 1
ATOM 835 N N . GLU A 1 107 ? 3.688 -2.855 5.321 1.00 98.38 107 GLU A N 1
ATOM 836 C CA . GLU A 1 107 ? 4.167 -2.739 6.697 1.00 98.38 107 GLU A CA 1
ATOM 837 C C . GLU A 1 107 ? 4.039 -1.310 7.231 1.00 98.38 107 GLU A C 1
ATOM 839 O O . GLU A 1 107 ? 3.506 -1.117 8.322 1.00 98.38 107 GLU A O 1
ATOM 844 N N . ALA A 1 108 ? 4.411 -0.300 6.439 1.00 98.56 108 ALA A N 1
ATOM 845 C CA . ALA A 1 108 ? 4.203 1.104 6.790 1.00 98.56 108 ALA A CA 1
ATOM 846 C C . ALA A 1 108 ? 2.715 1.411 7.042 1.00 98.56 108 ALA A C 1
ATOM 848 O O . ALA A 1 108 ? 2.369 2.059 8.032 1.00 98.56 108 ALA A O 1
ATOM 849 N N . LEU A 1 109 ? 1.823 0.862 6.211 1.00 98.31 109 LEU A N 1
ATOM 850 C CA . LEU A 1 109 ? 0.376 0.931 6.410 1.00 98.31 109 LEU A CA 1
ATOM 851 C C . LEU A 1 109 ? -0.063 0.274 7.729 1.00 98.31 109 LEU A C 1
ATOM 853 O O . LEU A 1 109 ? -0.882 0.832 8.456 1.00 98.31 109 LEU A O 1
ATOM 857 N N . SER A 1 110 ? 0.487 -0.898 8.057 1.00 98.00 110 SER A N 1
ATOM 858 C CA . SER A 1 110 ? 0.198 -1.606 9.310 1.00 98.00 110 SER A CA 1
ATOM 859 C C . SER A 1 110 ? 0.642 -0.808 10.541 1.00 98.00 110 SER A C 1
ATOM 861 O O . SER A 1 110 ? -0.081 -0.760 11.536 1.00 98.00 110 SER A O 1
ATOM 863 N N . ILE A 1 111 ? 1.806 -0.156 10.476 1.00 97.88 111 ILE A N 1
ATOM 864 C CA . ILE A 1 111 ? 2.322 0.709 11.546 1.00 97.88 111 ILE A CA 1
ATOM 865 C C . ILE A 1 111 ? 1.421 1.938 11.725 1.00 97.88 111 ILE A C 1
ATOM 867 O O . ILE A 1 111 ? 1.026 2.242 12.851 1.00 97.88 111 ILE A O 1
ATOM 871 N N . ALA A 1 112 ? 1.039 2.600 10.628 1.00 97.38 112 ALA A N 1
ATOM 872 C CA . ALA A 1 112 ? 0.133 3.749 10.657 1.00 97.38 112 ALA A CA 1
ATOM 873 C C . ALA A 1 112 ? -1.264 3.381 11.186 1.00 97.38 112 ALA A C 1
ATOM 875 O O . ALA A 1 112 ? -1.849 4.117 11.974 1.00 97.38 112 ALA A O 1
ATOM 876 N N . ALA A 1 113 ? -1.798 2.215 10.812 1.00 96.88 113 ALA A N 1
ATOM 877 C CA . ALA A 1 113 ? -3.059 1.719 11.363 1.00 96.88 113 ALA A CA 1
ATOM 878 C C . ALA A 1 113 ? -2.952 1.497 12.876 1.00 96.88 113 ALA A C 1
ATOM 880 O O . ALA A 1 113 ? -3.794 1.970 13.643 1.00 96.88 113 ALA A O 1
ATOM 881 N N . LYS A 1 114 ? -1.868 0.856 13.320 1.00 96.75 114 LYS A N 1
ATOM 882 C CA . LYS A 1 114 ? -1.646 0.570 14.737 1.00 96.75 114 LYS A CA 1
ATOM 883 C C . LYS A 1 114 ? -1.533 1.844 15.578 1.00 96.75 114 LYS A C 1
ATOM 885 O O . LYS A 1 114 ? -2.027 1.852 16.703 1.00 96.75 114 LYS A O 1
ATOM 890 N N . SER A 1 115 ? -0.950 2.926 15.049 1.00 96.62 115 SER A N 1
ATOM 891 C CA . SER A 1 115 ? -0.831 4.199 15.781 1.00 96.62 115 SER A CA 1
ATOM 892 C C . SER A 1 115 ? -2.173 4.877 16.065 1.00 96.62 115 SER A C 1
ATOM 894 O O . SER A 1 115 ? -2.252 5.684 16.984 1.00 96.62 115 SER A O 1
ATOM 896 N N . ILE A 1 116 ? -3.224 4.539 15.312 1.00 95.25 116 ILE A N 1
ATOM 897 C CA . ILE A 1 116 ? -4.595 5.028 15.531 1.00 95.25 116 ILE A CA 1
ATOM 898 C C . ILE A 1 116 ? -5.519 3.949 16.117 1.00 95.25 116 ILE A C 1
ATOM 900 O O . ILE A 1 116 ? -6.738 4.064 16.042 1.00 95.25 116 ILE A O 1
ATOM 904 N N . GLY A 1 117 ? -4.952 2.887 16.701 1.00 94.81 117 GLY A N 1
ATOM 905 C CA . GLY A 1 117 ? -5.722 1.829 17.360 1.00 94.81 117 GLY A CA 1
ATOM 906 C C . GLY A 1 117 ? -6.441 0.881 16.400 1.00 94.81 117 GLY A C 1
ATOM 907 O O . GLY A 1 117 ? -7.415 0.244 16.791 1.00 94.81 117 GLY A O 1
ATOM 908 N N . ILE A 1 118 ? -5.975 0.761 15.157 1.00 95.25 118 ILE A N 1
ATOM 909 C CA . ILE A 1 118 ? -6.526 -0.155 14.156 1.00 95.25 118 ILE A CA 1
ATOM 910 C C . ILE A 1 118 ? -5.525 -1.282 13.896 1.00 95.25 118 ILE A C 1
ATOM 912 O O . ILE A 1 118 ? -4.345 -1.060 13.644 1.00 95.25 118 ILE A O 1
ATOM 916 N N . GLU A 1 119 ? -6.001 -2.516 13.931 1.00 96.06 119 GLU A N 1
ATOM 917 C CA . GLU A 1 119 ? -5.257 -3.691 13.509 1.00 96.06 119 GLU A CA 1
ATOM 918 C C . GLU A 1 119 ? -5.414 -3.918 12.000 1.00 96.06 119 GLU A C 1
ATOM 920 O O . GLU A 1 119 ? -6.508 -3.801 11.444 1.00 96.06 119 GLU A O 1
ATOM 925 N N . CYS A 1 120 ? -4.307 -4.260 11.340 1.00 96.06 120 CYS A N 1
ATOM 926 C CA . CYS A 1 120 ? -4.229 -4.525 9.909 1.00 96.06 120 CYS A CA 1
ATOM 927 C C . CYS A 1 120 ? -3.947 -6.016 9.673 1.00 96.06 120 CYS A C 1
ATOM 929 O O . CYS A 1 120 ? -2.840 -6.499 9.919 1.00 96.06 120 CYS A O 1
ATOM 931 N N . ILE A 1 121 ? -4.947 -6.754 9.191 1.00 97.31 121 ILE A N 1
ATOM 932 C CA . ILE A 1 121 ? -4.832 -8.173 8.843 1.00 97.31 121 ILE A CA 1
ATOM 933 C C . ILE A 1 121 ? -4.514 -8.277 7.354 1.00 97.31 121 ILE A C 1
ATOM 935 O O . ILE A 1 121 ? -5.337 -7.936 6.506 1.00 97.31 121 ILE A O 1
ATOM 939 N N . LYS A 1 122 ? -3.316 -8.771 7.044 1.00 97.56 122 LYS A N 1
ATOM 940 C CA . LYS A 1 122 ? -2.779 -8.891 5.684 1.00 97.56 122 LYS A CA 1
ATOM 941 C C . LYS A 1 122 ? -2.933 -10.332 5.195 1.00 97.56 122 LYS A C 1
ATOM 943 O O . LYS A 1 122 ? -2.459 -11.255 5.853 1.00 97.56 122 LYS A O 1
ATOM 948 N N . LYS A 1 123 ? -3.548 -10.535 4.030 1.00 98.12 123 LYS A N 1
ATOM 949 C CA . LYS A 1 123 ? -3.644 -11.837 3.353 1.00 98.12 123 LYS A CA 1
ATOM 950 C C . LYS A 1 123 ? -3.108 -11.718 1.932 1.00 98.12 123 LYS A C 1
ATOM 952 O O . LYS A 1 123 ? -3.661 -10.979 1.124 1.00 98.12 123 LYS A O 1
ATOM 957 N N . VAL A 1 124 ? -2.057 -12.468 1.612 1.00 97.88 124 VAL A N 1
ATOM 958 C CA . VAL A 1 124 ? -1.525 -12.527 0.243 1.00 97.88 124 VAL A CA 1
ATOM 959 C C . VAL A 1 124 ? -2.535 -13.248 -0.651 1.00 97.88 124 VAL A C 1
ATOM 961 O O . VAL A 1 124 ? -2.940 -14.373 -0.359 1.00 97.88 124 VAL A O 1
ATOM 964 N N . THR A 1 125 ? -2.962 -12.579 -1.720 1.00 97.06 125 THR A N 1
ATOM 965 C CA . THR A 1 125 ? -3.893 -13.106 -2.733 1.00 97.06 125 THR A CA 1
ATOM 966 C C . THR A 1 125 ? -3.219 -13.326 -4.087 1.00 97.06 125 THR A C 1
ATOM 968 O O . THR A 1 125 ? -3.804 -13.978 -4.954 1.00 97.06 125 THR A O 1
ATOM 971 N N . ALA A 1 126 ? -1.992 -12.822 -4.265 1.00 96.19 126 ALA A N 1
ATOM 972 C CA . ALA A 1 126 ? -1.194 -13.017 -5.469 1.00 96.19 126 ALA A CA 1
ATOM 973 C C . ALA A 1 126 ? -1.018 -14.507 -5.798 1.00 96.19 126 ALA A C 1
ATOM 975 O O . ALA A 1 126 ? -0.635 -15.301 -4.939 1.00 96.19 126 ALA A O 1
ATOM 976 N N . LYS A 1 127 ? -1.218 -14.878 -7.068 1.00 95.50 127 LYS A N 1
ATOM 977 C CA . LYS A 1 127 ? -0.877 -16.222 -7.570 1.00 95.50 127 LYS A CA 1
ATOM 978 C C . LYS A 1 127 ? 0.585 -16.311 -8.006 1.00 95.50 127 LYS A C 1
ATOM 980 O O . LYS A 1 127 ? 1.177 -17.383 -7.995 1.00 95.50 127 LYS A O 1
ATOM 985 N N . ASN A 1 128 ? 1.145 -15.186 -8.445 1.00 96.06 128 ASN A N 1
ATOM 986 C CA . ASN A 1 128 ? 2.512 -15.055 -8.938 1.00 96.06 128 ASN A CA 1
ATOM 987 C C . ASN A 1 128 ? 2.987 -13.595 -8.819 1.00 96.06 128 ASN A C 1
ATOM 989 O O . ASN A 1 128 ? 2.205 -12.702 -8.488 1.00 96.06 128 ASN A O 1
ATOM 993 N N . ALA A 1 129 ? 4.255 -13.344 -9.154 1.00 93.88 129 ALA A N 1
ATOM 994 C CA . ALA A 1 129 ? 4.881 -12.022 -9.061 1.00 93.88 129 ALA A CA 1
ATOM 995 C C . ALA A 1 129 ? 4.323 -10.954 -10.025 1.00 93.88 129 ALA A C 1
ATOM 997 O O . ALA A 1 129 ? 4.630 -9.771 -9.889 1.00 93.88 129 ALA A O 1
ATOM 998 N N . PHE A 1 130 ? 3.501 -11.356 -10.994 1.00 95.50 130 PHE A N 1
ATOM 999 C CA . PHE A 1 130 ? 2.909 -10.470 -11.998 1.00 95.50 130 PHE A CA 1
ATOM 1000 C C . PHE A 1 130 ? 1.411 -10.244 -11.773 1.00 95.50 130 PHE A C 1
ATOM 1002 O O . PHE A 1 130 ? 0.764 -9.562 -12.566 1.00 95.50 130 PHE A O 1
ATOM 1009 N N . SER A 1 131 ? 0.846 -10.806 -10.699 1.00 96.31 131 SER A N 1
ATOM 1010 C CA . SER A 1 131 ? -0.558 -10.602 -10.346 1.00 96.31 131 SER A CA 1
ATOM 1011 C C . SER A 1 131 ? -0.789 -9.110 -10.061 1.00 96.31 131 SER A C 1
ATOM 1013 O O . SER A 1 131 ? -0.007 -8.525 -9.313 1.00 96.31 131 SER A O 1
ATOM 1015 N N . PRO A 1 132 ? -1.806 -8.460 -10.658 1.00 94.50 132 PRO A N 1
ATOM 1016 C CA . PRO A 1 132 ? -2.019 -7.020 -10.488 1.00 94.50 132 PRO A CA 1
ATOM 1017 C C . PRO A 1 132 ? -2.461 -6.666 -9.065 1.00 94.50 132 PRO A C 1
ATOM 1019 O O . PRO A 1 132 ? -2.075 -5.629 -8.534 1.00 94.50 132 PRO A O 1
ATOM 1022 N N . GLU A 1 133 ? -3.243 -7.548 -8.444 1.00 97.12 133 GLU A N 1
ATOM 1023 C CA . GLU A 1 133 ? -3.652 -7.486 -7.044 1.00 97.12 133 GLU A CA 1
ATOM 1024 C C . GLU A 1 133 ? -2.813 -8.489 -6.247 1.00 97.12 133 GLU A C 1
ATOM 1026 O O . GLU A 1 133 ? -2.672 -9.649 -6.646 1.00 97.12 133 GLU A O 1
ATOM 1031 N N . LEU A 1 134 ? -2.230 -8.030 -5.140 1.00 97.75 134 LEU A N 1
ATOM 1032 C CA . LEU A 1 134 ? -1.201 -8.769 -4.414 1.00 97.75 134 LEU A CA 1
ATOM 1033 C C . LEU A 1 134 ? -1.628 -9.142 -2.996 1.00 97.75 134 LEU A C 1
ATOM 1035 O O . LEU A 1 134 ? -1.415 -10.278 -2.563 1.00 97.75 134 LEU A O 1
ATOM 1039 N N . VAL A 1 135 ? -2.208 -8.189 -2.267 1.00 98.38 135 VAL A N 1
ATOM 1040 C CA . VAL A 1 135 ? -2.531 -8.345 -0.847 1.00 98.38 135 VAL A CA 1
ATOM 1041 C C . VAL A 1 135 ? -3.924 -7.797 -0.574 1.00 98.38 135 VAL A C 1
ATOM 1043 O O . VAL A 1 135 ? -4.222 -6.647 -0.883 1.00 98.38 135 VAL A O 1
ATOM 1046 N N . ASN A 1 136 ? -4.770 -8.612 0.044 1.00 98.44 136 ASN A N 1
ATOM 1047 C CA . ASN A 1 136 ? -6.013 -8.166 0.655 1.00 98.44 136 ASN A CA 1
ATOM 1048 C C . ASN A 1 136 ? -5.729 -7.737 2.099 1.00 98.44 136 ASN A C 1
ATOM 1050 O O . ASN A 1 136 ? -5.077 -8.463 2.856 1.00 98.44 136 ASN A O 1
ATOM 1054 N N . ILE A 1 137 ? -6.200 -6.552 2.465 1.00 98.25 137 ILE A N 1
ATOM 1055 C CA . ILE A 1 137 ? -6.029 -5.968 3.789 1.00 98.25 137 ILE A CA 1
ATOM 1056 C C . ILE A 1 137 ? -7.397 -5.770 4.414 1.00 98.25 137 ILE A C 1
ATOM 1058 O O . ILE A 1 137 ? -8.251 -5.097 3.841 1.00 98.25 137 ILE A O 1
ATOM 1062 N N . LYS A 1 138 ? -7.573 -6.316 5.617 1.00 97.94 138 LYS A N 1
ATOM 1063 C CA . LYS A 1 138 ? -8.752 -6.083 6.448 1.00 97.94 138 LYS A CA 1
ATOM 1064 C C . LYS A 1 138 ? -8.378 -5.323 7.705 1.00 97.94 138 LYS A C 1
ATOM 106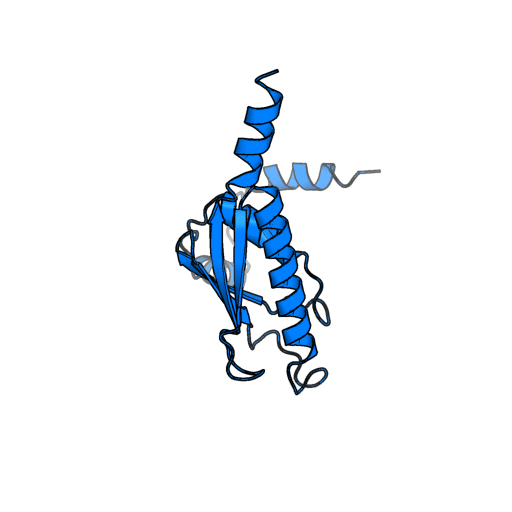6 O O . LYS A 1 138 ? -7.407 -5.669 8.375 1.00 97.94 138 LYS A O 1
ATOM 1071 N N . PHE A 1 139 ? -9.175 -4.322 8.042 1.00 96.50 139 PHE A N 1
ATOM 1072 C CA . PHE A 1 139 ? -8.992 -3.513 9.236 1.00 96.50 139 PHE A CA 1
ATOM 1073 C C . PHE A 1 139 ? -9.948 -3.944 10.342 1.00 96.50 139 PHE A C 1
ATOM 1075 O O . PHE A 1 139 ? -11.126 -4.201 10.093 1.00 96.50 139 PHE A O 1
ATOM 1082 N N . LYS A 1 140 ? -9.445 -4.001 11.574 1.00 94.69 140 LYS A N 1
ATOM 1083 C CA . LYS A 1 140 ? -10.247 -4.233 12.780 1.00 94.69 140 LYS A CA 1
ATOM 1084 C C . LYS A 1 140 ? -9.880 -3.211 13.843 1.00 94.69 140 LYS A C 1
ATOM 1086 O O . LYS A 1 140 ? -8.719 -2.843 13.963 1.00 94.69 140 LYS A O 1
ATOM 1091 N N . AS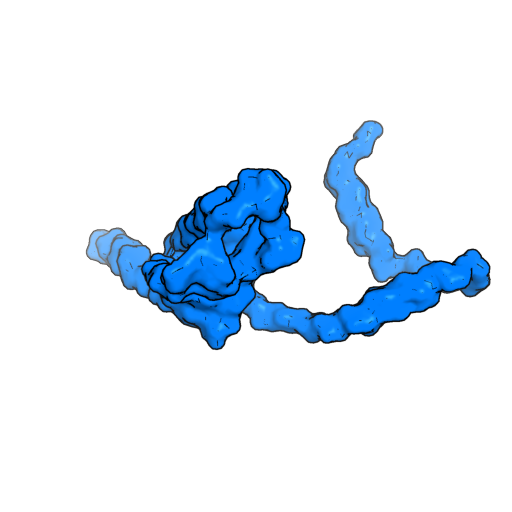N A 1 141 ? -10.845 -2.766 14.638 1.00 89.00 141 ASN A N 1
ATOM 1092 C CA . ASN A 1 141 ? -10.531 -1.928 15.794 1.00 89.00 141 ASN A CA 1
ATOM 1093 C C . ASN A 1 141 ? -9.751 -2.760 16.817 1.00 89.00 141 ASN A C 1
ATOM 1095 O O . ASN A 1 141 ? -10.172 -3.859 17.175 1.00 89.00 141 ASN A O 1
ATOM 1099 N N . SER A 1 142 ? -8.610 -2.248 17.273 1.00 74.88 142 SER A N 1
ATOM 1100 C CA . SER A 1 142 ? -7.809 -2.898 18.302 1.00 74.88 142 SER A CA 1
ATOM 1101 C C . SER A 1 142 ? -8.459 -2.658 19.663 1.00 74.88 142 SER A C 1
ATOM 1103 O O . SER A 1 142 ? -8.410 -1.559 20.212 1.00 74.88 142 SER A O 1
ATOM 1105 N N . THR A 1 143 ? -9.071 -3.697 20.223 1.00 57.81 143 THR A N 1
ATOM 1106 C CA . THR A 1 143 ? -9.763 -3.659 21.523 1.00 57.81 143 THR A CA 1
ATOM 1107 C C . THR A 1 143 ? -8.814 -3.338 22.696 1.00 57.81 143 THR A C 1
ATOM 1109 O O . THR A 1 143 ? -9.245 -2.859 23.742 1.00 57.81 143 THR A O 1
ATOM 1112 N N . GLY A 1 144 ? -7.500 -3.539 22.522 1.00 54.75 144 GLY A N 1
ATOM 1113 C CA . GLY A 1 144 ? -6.522 -3.546 23.617 1.00 54.75 144 GLY A CA 1
ATOM 1114 C C . GLY A 1 144 ? -6.064 -2.184 24.157 1.00 54.75 144 GLY A C 1
ATOM 1115 O O . GLY A 1 144 ? -5.522 -2.133 25.263 1.00 54.75 144 GLY A O 1
ATOM 1116 N N . SER A 1 145 ? -6.259 -1.080 23.428 1.00 51.62 145 SER A N 1
ATOM 1117 C CA . SER A 1 145 ? -5.833 0.253 23.903 1.00 51.62 145 SER A CA 1
ATOM 1118 C C . SER A 1 145 ? -6.832 0.866 24.887 1.00 51.62 145 SER A C 1
ATOM 1120 O O . SER A 1 145 ? -6.435 1.520 25.851 1.00 51.62 145 SER A O 1
ATOM 1122 N N . THR A 1 146 ? -8.125 0.604 24.695 1.00 50.59 146 THR A N 1
ATOM 1123 C CA . THR A 1 146 ? -9.197 1.136 25.546 1.00 50.59 146 THR A CA 1
ATOM 1124 C C . THR A 1 146 ? -9.267 0.406 26.891 1.00 50.59 146 THR A C 1
ATOM 1126 O O . THR A 1 146 ? -9.445 1.036 27.931 1.00 50.59 146 THR A O 1
ATOM 1129 N N . GLU A 1 147 ? -9.048 -0.914 26.909 1.00 53.22 147 GLU A N 1
ATOM 1130 C CA . GLU A 1 147 ? -9.056 -1.710 28.147 1.00 53.22 147 GLU A CA 1
ATOM 1131 C C . GLU A 1 147 ? -7.881 -1.384 29.077 1.00 53.22 147 GLU A C 1
ATOM 1133 O O . GLU A 1 147 ? -8.077 -1.243 30.285 1.00 53.22 147 GLU A O 1
ATOM 1138 N N . LYS A 1 148 ? -6.669 -1.194 28.533 1.00 55.19 148 LYS A N 1
ATOM 1139 C CA . LYS A 1 148 ? -5.489 -0.822 29.335 1.00 55.19 148 LYS A CA 1
ATOM 1140 C C . LYS A 1 148 ? -5.618 0.567 29.961 1.00 55.19 148 LYS A C 1
ATOM 1142 O O . LYS A 1 148 ? -5.164 0.754 31.086 1.00 55.19 148 LYS A O 1
ATOM 1147 N N . MET A 1 149 ? -6.261 1.512 29.273 1.00 48.78 149 MET A N 1
ATOM 1148 C CA . MET A 1 149 ? -6.545 2.841 29.824 1.00 48.78 149 MET A CA 1
ATOM 1149 C C . MET A 1 149 ? -7.550 2.746 30.981 1.00 48.78 149 MET A C 1
ATOM 1151 O O . MET A 1 149 ? -7.285 3.243 32.071 1.00 48.78 149 MET A O 1
ATOM 1155 N N . ASN A 1 150 ? -8.648 2.009 30.784 1.00 54.00 150 ASN A N 1
ATOM 1156 C CA . ASN A 1 150 ? -9.690 1.819 31.798 1.00 54.00 150 ASN A CA 1
ATOM 1157 C C . ASN A 1 150 ? -9.200 1.051 33.038 1.00 54.00 150 ASN A C 1
ATOM 1159 O O . ASN A 1 150 ? -9.707 1.269 34.137 1.00 54.00 150 ASN A O 1
ATOM 1163 N N . ALA A 1 151 ? -8.221 0.157 32.882 1.00 56.16 151 ALA A N 1
ATOM 1164 C CA . ALA A 1 151 ? -7.601 -0.556 33.997 1.00 56.16 151 ALA A CA 1
ATOM 1165 C C . ALA A 1 151 ? -6.707 0.347 34.870 1.00 56.16 151 ALA A C 1
ATOM 1167 O O . ALA A 1 151 ? -6.534 0.071 36.055 1.00 56.16 151 ALA A O 1
ATOM 1168 N N . LEU A 1 152 ? -6.156 1.429 34.308 1.00 52.69 152 LEU A N 1
ATOM 1169 C CA . LEU A 1 152 ? -5.331 2.395 35.041 1.00 52.69 152 LEU A CA 1
ATOM 1170 C C . LEU A 1 152 ? -6.170 3.433 35.797 1.00 52.69 152 LEU A C 1
ATOM 1172 O O . LEU A 1 152 ? -5.730 3.919 36.831 1.00 52.69 152 LEU A O 1
ATOM 1176 N N . THR A 1 153 ? -7.379 3.745 35.324 1.00 60.97 153 THR A N 1
ATOM 1177 C CA . THR A 1 153 ? -8.277 4.731 35.958 1.00 60.97 153 THR A CA 1
ATOM 1178 C C . THR A 1 153 ? -9.102 4.160 37.120 1.00 60.97 153 THR A C 1
ATOM 1180 O O . THR A 1 153 ? -9.762 4.913 37.823 1.00 60.97 153 THR A O 1
ATOM 1183 N N . LYS A 1 154 ? -9.095 2.836 37.326 1.00 59.09 154 LYS A N 1
ATOM 1184 C CA . LYS A 1 154 ? -9.855 2.143 38.388 1.00 59.09 154 LYS A CA 1
ATOM 1185 C C . LYS A 1 154 ? -9.028 1.818 39.646 1.00 59.09 154 LYS A C 1
ATOM 1187 O O . LYS A 1 154 ? -9.405 0.913 40.387 1.00 59.09 154 LYS A O 1
ATOM 1192 N N . ARG A 1 155 ? -7.900 2.497 39.864 1.00 49.00 155 ARG A N 1
ATOM 1193 C CA . ARG A 1 155 ? -7.103 2.385 41.097 1.00 49.00 155 ARG A CA 1
ATOM 1194 C C . ARG A 1 155 ? -7.389 3.533 42.045 1.00 49.00 155 ARG A C 1
ATOM 1196 O O . ARG A 1 155 ? -7.578 4.657 41.534 1.00 49.00 155 ARG A O 1
#

Secondary structure (DSSP, 8-state):
---HHHHHHHHHTTTS------S--TTHHHHHHHHHS---PPP---HHHHHHHHHHTTS--GGG---EEEEEEETTEEEEEE-GGG--TTT-TTSHHHHHHHHHHHHHHHHHHHHTTEEEEEEE--SSTT-SEEEEEEEEE-THHHHHHHHHTT-

Solvent-accessible surface area (backbone atoms only — not comparable to full-atom values): 9224 Å² total; per-residue (Å²): 140,86,56,83,67,63,61,55,62,54,54,72,58,66,82,77,74,83,75,82,76,85,79,90,60,91,63,55,64,54,50,51,49,62,64,64,64,65,79,65,75,77,78,89,67,52,71,68,55,51,54,30,52,60,49,13,68,69,37,67,35,67,94,66,48,65,36,68,35,81,44,79,77,48,101,44,33,37,40,36,27,51,42,78,91,46,59,50,61,91,83,37,73,68,33,60,54,57,51,50,24,47,51,41,24,55,48,34,30,35,52,45,32,46,78,74,45,27,40,64,48,77,42,82,66,42,88,51,75,80,45,56,54,35,33,40,36,37,55,43,79,44,69,66,65,61,53,57,52,56,63,64,72,74,113